Protein AF-A0A4S0J536-F1 (afdb_monomer)

Radius of gyration: 14.75 Å; Cα contacts (8 Å, |Δi|>4): 181; chains: 1; bounding box: 38×38×40 Å

Secondary structure (DSSP, 8-state):
----HHHHHHHHHHHHHHHHHHH-EEEE-TT---SS-----SSEEEEEEESSTTS-EEEEEEEEEE-TT-HHHHHHHHHHHHHHHH-SSPPTTTTTHHHHHHHHHSGGGGGGGGGEE-TTTT--S-GGGS--

Sequence (132 aa):
RIVARSEIRYFSDIFRYAVLYEHGGLWMDSDIVMLRPFPFSGDHFFNLQWRGSHKGHFICGNVIYAKPYSRHLRALYEMSIERFHAAPGKEFGDIGPKLLSDYIASDAGSELHDRVFSPMFFNSIDWTEIDR

pLDDT: mean 89.42, std 11.42, range [45.41, 98.62]

Structure (mmCIF, N/CA/C/O backbone):
data_AF-A0A4S0J536-F1
#
_entry.id   AF-A0A4S0J536-F1
#
loop_
_atom_site.group_PDB
_atom_site.id
_atom_site.type_symbol
_atom_site.label_atom_id
_atom_site.label_alt_id
_atom_site.label_comp_id
_atom_site.label_asym_id
_atom_site.label_entity_id
_atom_site.label_seq_id
_atom_site.pdbx_PDB_ins_code
_atom_site.Cartn_x
_atom_site.Cartn_y
_atom_site.Cartn_z
_atom_site.occupancy
_atom_site.B_iso_or_equiv
_atom_site.auth_seq_id
_atom_site.auth_comp_id
_atom_site.auth_asym_id
_atom_site.auth_atom_id
_atom_site.pdbx_PDB_model_num
ATOM 1 N N . ARG A 1 1 ? -1.057 -25.276 -18.939 1.00 45.41 1 ARG A N 1
ATOM 2 C CA . ARG A 1 1 ? -0.150 -24.154 -19.282 1.00 45.41 1 ARG A CA 1
ATOM 3 C C . ARG A 1 1 ? 0.384 -23.623 -17.957 1.00 45.41 1 ARG A C 1
ATOM 5 O O . ARG A 1 1 ? -0.414 -23.119 -17.183 1.00 45.41 1 ARG A O 1
ATOM 12 N N . ILE A 1 2 ? 1.650 -23.887 -17.622 1.00 47.06 2 ILE A N 1
ATOM 13 C CA . ILE A 1 2 ? 2.246 -23.407 -16.365 1.00 47.06 2 ILE A CA 1
ATOM 14 C C . ILE A 1 2 ? 2.472 -21.907 -16.554 1.00 47.06 2 ILE A C 1
ATOM 16 O O . ILE A 1 2 ? 3.236 -21.518 -17.433 1.00 47.06 2 ILE A O 1
ATOM 20 N N . VAL A 1 3 ? 1.735 -21.090 -15.806 1.00 51.16 3 VAL A N 1
ATOM 21 C CA . VAL A 1 3 ? 1.930 -19.637 -15.739 1.00 51.16 3 VAL A CA 1
ATOM 22 C C . VAL A 1 3 ? 3.388 -19.391 -15.346 1.00 51.16 3 VAL A C 1
ATOM 24 O O . VAL A 1 3 ? 3.896 -20.053 -14.434 1.00 51.16 3 VAL A O 1
ATOM 27 N N . ALA A 1 4 ? 4.098 -18.509 -16.053 1.00 63.50 4 ALA A N 1
ATOM 28 C CA . ALA A 1 4 ? 5.495 -18.248 -15.718 1.00 63.50 4 ALA A CA 1
ATOM 29 C C . ALA A 1 4 ? 5.566 -17.732 -14.269 1.00 63.50 4 ALA A C 1
ATOM 31 O O . ALA A 1 4 ? 4.731 -16.932 -13.853 1.00 63.50 4 ALA A O 1
ATOM 32 N N . ARG A 1 5 ? 6.554 -18.165 -13.469 1.00 60.38 5 ARG A N 1
ATOM 33 C CA . ARG A 1 5 ? 6.663 -17.782 -12.040 1.00 60.38 5 ARG A CA 1
ATOM 34 C C . ARG A 1 5 ? 6.609 -16.263 -11.797 1.00 60.38 5 ARG A C 1
ATOM 36 O O . ARG A 1 5 ? 6.345 -15.845 -10.675 1.00 60.38 5 ARG A O 1
ATOM 43 N N . SER A 1 6 ? 6.947 -15.434 -12.784 1.00 62.59 6 SER A N 1
ATOM 44 C CA . SER A 1 6 ? 6.831 -13.970 -12.724 1.00 62.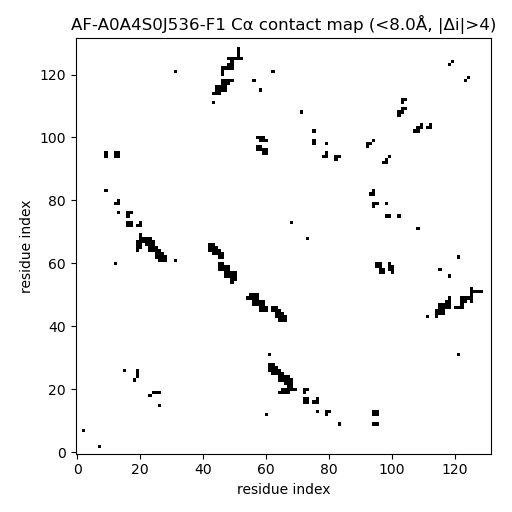59 6 SER A CA 1
ATOM 45 C C . SER A 1 6 ? 5.381 -13.484 -12.833 1.00 62.59 6 SER A C 1
ATOM 47 O O . SER A 1 6 ? 4.980 -12.613 -12.071 1.00 62.59 6 SER A O 1
ATOM 49 N N . GLU A 1 7 ? 4.570 -14.081 -13.707 1.00 70.88 7 GLU A N 1
ATOM 50 C CA . GLU A 1 7 ? 3.168 -13.703 -13.931 1.00 70.88 7 GLU A CA 1
ATOM 51 C C . GLU A 1 7 ? 2.295 -13.939 -12.687 1.00 70.88 7 GLU A C 1
ATOM 53 O O . GLU A 1 7 ? 1.428 -13.123 -12.385 1.00 70.88 7 GLU A O 1
ATOM 58 N N . ILE A 1 8 ? 2.571 -14.995 -11.909 1.00 79.56 8 ILE A N 1
ATOM 59 C CA . ILE A 1 8 ? 1.852 -15.284 -10.650 1.00 79.56 8 ILE A CA 1
ATOM 60 C C . ILE A 1 8 ? 2.086 -14.186 -9.603 1.00 79.56 8 ILE A C 1
ATOM 62 O O . ILE A 1 8 ? 1.164 -13.809 -8.882 1.00 79.56 8 ILE A O 1
ATOM 66 N N . ARG A 1 9 ? 3.310 -13.650 -9.526 1.00 83.81 9 ARG A N 1
ATOM 67 C CA . ARG A 1 9 ? 3.659 -12.587 -8.570 1.00 83.81 9 ARG A CA 1
ATOM 68 C C . ARG A 1 9 ? 2.903 -11.302 -8.887 1.00 83.81 9 ARG A C 1
ATOM 70 O O . ARG A 1 9 ? 2.278 -10.728 -8.004 1.00 83.81 9 ARG A O 1
ATOM 77 N N . TYR A 1 10 ? 2.885 -10.925 -10.163 1.00 88.69 10 TYR A N 1
ATOM 78 C CA . TYR A 1 10 ? 2.151 -9.754 -10.629 1.00 88.69 10 TYR A CA 1
ATOM 79 C C . TYR A 1 10 ? 0.645 -9.876 -10.406 1.00 88.69 10 TYR A C 1
ATOM 81 O O . TYR A 1 10 ? 0.012 -8.919 -9.967 1.00 88.69 10 TYR A O 1
ATOM 89 N N . PHE A 1 11 ? 0.079 -11.060 -10.651 1.00 92.12 11 PHE A N 1
ATOM 90 C CA . PHE A 1 11 ? -1.315 -11.323 -10.315 1.00 92.12 11 PHE A CA 1
ATOM 91 C C . PHE A 1 11 ? -1.581 -11.103 -8.823 1.00 92.12 11 PHE A C 1
ATOM 93 O O . PHE A 1 11 ? -2.524 -10.397 -8.491 1.00 92.12 11 PHE A O 1
ATOM 100 N N . SER A 1 12 ? -0.747 -11.661 -7.937 1.00 93.94 12 SER A N 1
ATOM 101 C CA . SER A 1 12 ? -0.918 -11.514 -6.485 1.00 93.94 12 SER A CA 1
ATOM 102 C C . SER A 1 12 ? -0.888 -10.046 -6.046 1.00 93.94 12 SER A C 1
ATOM 104 O O . SER A 1 12 ? -1.753 -9.617 -5.285 1.00 93.94 12 SER A O 1
ATOM 106 N N . ASP A 1 13 ? 0.045 -9.250 -6.583 1.00 95.12 13 ASP A N 1
ATOM 107 C CA . ASP A 1 13 ? 0.137 -7.820 -6.272 1.00 95.12 13 ASP A CA 1
ATOM 108 C C . ASP A 1 13 ? -1.126 -7.043 -6.667 1.00 95.12 13 ASP A C 1
ATOM 110 O O . ASP A 1 13 ? -1.692 -6.319 -5.847 1.00 95.12 13 ASP A O 1
ATOM 114 N N . ILE A 1 14 ? -1.603 -7.237 -7.898 1.00 96.31 14 ILE A N 1
ATOM 115 C CA . ILE A 1 14 ? -2.818 -6.586 -8.409 1.00 96.31 14 ILE A CA 1
ATOM 116 C C . ILE A 1 14 ? -4.049 -7.061 -7.627 1.00 96.31 14 ILE A C 1
ATOM 118 O O . ILE A 1 14 ? -4.890 -6.259 -7.213 1.00 96.31 14 ILE A O 1
ATOM 122 N N . PHE A 1 15 ? -4.162 -8.375 -7.429 1.00 97.19 15 PHE A N 1
ATOM 123 C CA . PHE A 1 15 ? -5.299 -9.005 -6.770 1.00 97.19 15 PHE A CA 1
ATOM 124 C C . PHE A 1 15 ? -5.430 -8.544 -5.320 1.00 97.19 15 PHE A C 1
ATOM 126 O O . PHE A 1 15 ? -6.539 -8.252 -4.878 1.00 97.19 15 PHE A O 1
ATOM 133 N N . ARG A 1 16 ? -4.311 -8.388 -4.607 1.00 97.75 16 ARG A N 1
ATOM 134 C CA . ARG A 1 16 ? -4.285 -7.828 -3.254 1.00 97.75 16 ARG A CA 1
ATOM 135 C C . ARG A 1 16 ? -4.946 -6.459 -3.188 1.00 97.75 16 ARG A C 1
ATOM 137 O O . ARG A 1 16 ? -5.803 -6.244 -2.333 1.00 97.75 16 ARG A O 1
ATOM 144 N N . TYR A 1 17 ? -4.571 -5.539 -4.079 1.00 98.19 17 TYR A N 1
ATOM 145 C CA . TYR A 1 17 ? -5.166 -4.202 -4.089 1.00 98.19 17 TYR A CA 1
ATOM 146 C C . TYR A 1 17 ? -6.656 -4.247 -4.424 1.00 98.19 17 TYR A C 1
ATOM 148 O O . TYR A 1 17 ? -7.438 -3.570 -3.763 1.00 98.19 17 TYR A O 1
ATOM 156 N N . ALA A 1 18 ? -7.056 -5.082 -5.386 1.00 98.31 18 ALA A N 1
ATOM 157 C CA . ALA A 1 18 ? -8.457 -5.237 -5.769 1.00 98.31 18 ALA A CA 1
ATOM 158 C C . ALA A 1 18 ? -9.321 -5.791 -4.623 1.00 98.31 18 ALA A C 1
ATOM 160 O O . ALA A 1 18 ? -10.353 -5.213 -4.292 1.00 98.31 18 ALA A O 1
ATOM 161 N N . VAL A 1 19 ? -8.887 -6.882 -3.983 1.00 98.38 19 VAL A N 1
ATOM 162 C CA . VAL A 1 19 ? -9.626 -7.526 -2.886 1.00 98.38 19 VAL A CA 1
ATOM 163 C C . VAL A 1 19 ? -9.745 -6.603 -1.685 1.00 98.38 19 VAL A C 1
ATOM 165 O O . VAL A 1 19 ? -10.831 -6.461 -1.131 1.00 98.38 19 VAL A O 1
ATOM 168 N N . LEU A 1 20 ? -8.651 -5.957 -1.285 1.00 98.56 20 LEU A N 1
ATOM 169 C CA . LEU A 1 20 ? -8.684 -5.035 -0.157 1.00 98.56 20 LEU A CA 1
ATOM 170 C C . LEU A 1 20 ? -9.463 -3.751 -0.478 1.00 98.56 20 LEU A C 1
ATOM 172 O O . LEU A 1 20 ? -10.078 -3.181 0.418 1.00 98.56 20 LEU A O 1
ATOM 176 N N . TYR A 1 21 ? -9.472 -3.287 -1.731 1.00 98.62 21 TYR A N 1
ATOM 177 C CA . TYR A 1 21 ? -10.357 -2.197 -2.132 1.00 98.62 21 TYR A CA 1
ATOM 178 C C . TYR A 1 21 ? -11.827 -2.609 -1.996 1.00 98.62 21 TYR A C 1
ATOM 180 O O . TYR A 1 21 ? -12.594 -1.878 -1.382 1.00 98.62 21 TYR A O 1
ATOM 188 N N . GLU A 1 22 ? -12.221 -3.771 -2.512 1.00 98.62 22 GLU A N 1
ATOM 189 C CA . GLU A 1 22 ? -13.631 -4.176 -2.525 1.00 98.62 22 GLU A CA 1
ATOM 190 C C . GLU A 1 22 ? -14.140 -4.593 -1.138 1.00 98.62 22 GLU A C 1
ATOM 192 O O . GLU A 1 22 ? -15.240 -4.230 -0.726 1.00 98.62 22 GLU A O 1
ATOM 197 N N . HIS A 1 23 ? -13.335 -5.350 -0.393 1.00 98.50 23 HIS A N 1
ATOM 198 C CA . HIS A 1 23 ? -13.769 -6.011 0.839 1.00 98.50 23 HIS A CA 1
ATOM 199 C C . HIS A 1 23 ? -13.107 -5.458 2.103 1.00 98.50 23 HIS A C 1
ATOM 201 O O . HIS A 1 23 ? -13.614 -5.673 3.206 1.00 98.50 23 HIS A O 1
ATOM 207 N N . GLY A 1 24 ? -12.001 -4.721 1.969 1.00 97.69 24 GLY A N 1
ATOM 208 C CA . GLY A 1 24 ? -11.171 -4.329 3.103 1.00 97.69 24 GLY A CA 1
ATOM 209 C C . GLY A 1 24 ? -10.641 -5.535 3.876 1.00 97.69 24 GLY A C 1
ATOM 210 O O . GLY A 1 24 ? -10.507 -6.640 3.350 1.00 97.69 24 GLY A O 1
ATOM 211 N N . GLY A 1 25 ? -10.354 -5.317 5.154 1.00 96.31 25 GLY A N 1
ATOM 212 C CA . GLY A 1 25 ? -9.860 -6.351 6.052 1.00 96.31 25 GLY A CA 1
ATOM 213 C C . GLY A 1 25 ? -8.347 -6.515 5.973 1.00 96.31 25 GLY A C 1
ATOM 214 O O . GLY A 1 25 ? -7.626 -5.570 5.657 1.00 96.31 25 GLY A O 1
ATOM 215 N N . LEU A 1 26 ? -7.877 -7.706 6.342 1.00 95.06 26 LEU A N 1
ATOM 216 C CA . LEU A 1 26 ? -6.461 -8.049 6.432 1.00 95.06 26 LEU A CA 1
ATOM 217 C C . LEU A 1 26 ? -6.061 -8.938 5.253 1.00 95.06 26 LEU A C 1
ATOM 219 O O . LEU A 1 26 ? -6.542 -10.062 5.128 1.00 95.06 26 LEU A O 1
ATOM 223 N N . TRP A 1 27 ? -5.132 -8.451 4.439 1.00 97.12 27 TRP A N 1
ATOM 224 C CA . TRP A 1 27 ? -4.327 -9.282 3.559 1.00 97.12 27 TRP A CA 1
ATOM 225 C C . TRP A 1 27 ? -3.095 -9.757 4.314 1.00 97.12 27 TRP A C 1
ATOM 227 O O . TRP A 1 27 ? -2.414 -8.963 4.966 1.00 97.12 27 TRP A O 1
ATOM 237 N N . MET A 1 28 ? -2.787 -11.039 4.175 1.00 95.50 28 MET A N 1
ATOM 238 C CA . MET A 1 28 ? -1.579 -11.642 4.707 1.00 95.50 28 MET A CA 1
ATOM 239 C C . MET A 1 28 ? -1.099 -12.709 3.726 1.00 95.50 28 MET A C 1
ATOM 241 O O . MET A 1 28 ? -1.881 -13.583 3.343 1.00 95.50 28 MET A O 1
ATOM 245 N N . ASP A 1 29 ? 0.162 -12.628 3.311 1.00 94.75 29 ASP A N 1
ATOM 246 C CA . ASP A 1 29 ? 0.775 -13.662 2.481 1.00 94.75 29 ASP A CA 1
ATOM 247 C C . ASP A 1 29 ? 0.778 -15.004 3.234 1.00 94.75 29 ASP A C 1
ATOM 249 O O . ASP A 1 29 ? 0.851 -15.065 4.463 1.00 94.75 29 ASP A O 1
ATOM 253 N N . SER A 1 30 ? 0.664 -16.109 2.496 1.00 92.94 30 SER A N 1
ATOM 254 C CA . SER A 1 30 ? 0.467 -17.444 3.081 1.00 92.94 30 SER A CA 1
ATOM 255 C C . SER A 1 30 ? 1.667 -17.975 3.869 1.00 92.94 30 SER A C 1
ATOM 257 O O . SER A 1 30 ? 1.541 -18.968 4.581 1.00 92.94 30 SER A O 1
ATOM 259 N N . ASP A 1 31 ? 2.835 -17.366 3.693 1.00 90.44 31 ASP A N 1
ATOM 260 C CA . ASP A 1 31 ? 4.080 -17.685 4.390 1.00 90.44 31 ASP A CA 1
ATOM 261 C C . ASP A 1 31 ? 4.300 -16.831 5.651 1.00 90.44 31 ASP A C 1
ATOM 263 O O . ASP A 1 31 ? 5.291 -17.017 6.359 1.00 90.44 31 ASP A O 1
ATOM 267 N N . ILE A 1 32 ? 3.356 -15.948 5.990 1.00 91.31 32 ILE A N 1
ATOM 268 C CA . ILE A 1 32 ? 3.390 -15.184 7.234 1.00 91.31 32 ILE A CA 1
ATOM 269 C C . ILE A 1 32 ? 2.800 -16.010 8.372 1.00 91.31 32 ILE A C 1
ATOM 271 O O . ILE A 1 32 ? 1.646 -16.441 8.349 1.00 91.31 32 ILE A O 1
ATOM 275 N N . VAL A 1 33 ? 3.597 -16.171 9.427 1.00 90.25 33 VAL A N 1
ATOM 276 C CA . VAL A 1 33 ? 3.190 -16.847 10.660 1.00 90.25 33 VAL A CA 1
ATOM 277 C C . VAL A 1 33 ? 2.988 -15.813 11.762 1.00 90.25 33 VAL A C 1
ATOM 279 O O . VAL A 1 33 ? 3.935 -15.196 12.250 1.00 90.25 33 VAL A O 1
ATOM 282 N N . MET A 1 34 ? 1.740 -15.638 12.194 1.00 89.81 34 MET A N 1
ATOM 283 C CA . MET A 1 34 ? 1.396 -14.717 13.275 1.00 89.81 34 MET A CA 1
ATOM 284 C C . MET A 1 34 ? 1.616 -15.379 14.642 1.00 89.81 34 MET A C 1
ATOM 286 O O . MET A 1 34 ? 0.806 -16.181 15.097 1.00 89.81 34 MET A O 1
ATOM 290 N N . LEU A 1 35 ? 2.716 -15.028 15.314 1.00 91.06 35 LEU A N 1
ATOM 291 C CA . LEU A 1 35 ? 3.090 -15.613 16.613 1.00 91.06 35 LEU A CA 1
ATOM 292 C C . LEU A 1 35 ? 2.214 -15.137 17.782 1.00 91.06 35 LEU A C 1
ATOM 294 O O . LEU A 1 35 ? 2.136 -15.795 18.817 1.00 91.06 35 LEU A O 1
ATOM 298 N N . ARG A 1 36 ? 1.586 -13.967 17.642 1.00 90.56 36 ARG A N 1
ATOM 299 C CA . ARG A 1 36 ? 0.693 -13.364 18.636 1.00 90.56 36 ARG A CA 1
ATOM 300 C C . ARG A 1 36 ? -0.296 -12.419 17.950 1.00 90.56 36 ARG A C 1
ATOM 302 O O . ARG A 1 36 ? 0.061 -11.866 16.909 1.00 90.56 36 ARG A O 1
ATOM 309 N N . PRO A 1 37 ? -1.480 -12.164 18.534 1.00 89.31 37 PRO A N 1
ATOM 310 C CA . PRO A 1 37 ? -2.388 -11.145 18.021 1.00 89.31 37 PRO A CA 1
ATOM 311 C C . PRO A 1 37 ? -1.689 -9.785 17.896 1.00 89.31 37 PRO A C 1
ATOM 313 O O . PRO A 1 37 ? -0.950 -9.379 18.796 1.00 89.31 37 PRO A O 1
ATOM 316 N N . PHE A 1 38 ? -1.940 -9.077 16.796 1.00 87.50 38 PHE A N 1
ATOM 317 C CA . PHE A 1 38 ? -1.462 -7.713 16.586 1.00 87.50 38 PHE A CA 1
ATOM 318 C C . PHE A 1 38 ? -2.608 -6.724 16.848 1.00 87.50 38 PHE A C 1
ATOM 320 O O . PHE A 1 38 ? -3.491 -6.585 16.000 1.00 87.50 38 PHE A O 1
ATOM 327 N N . PRO A 1 39 ? -2.653 -6.071 18.026 1.00 84.25 39 PRO A N 1
ATOM 328 C CA . PRO A 1 39 ? -3.686 -5.088 18.313 1.00 84.25 39 PRO A CA 1
ATOM 329 C C . PRO A 1 39 ? -3.409 -3.822 17.500 1.00 84.25 39 PRO A C 1
ATOM 331 O O . PRO A 1 39 ? -2.414 -3.135 17.720 1.00 84.25 39 PRO A O 1
ATOM 334 N N . PHE A 1 40 ? -4.302 -3.515 16.567 1.00 86.00 40 PHE A N 1
ATOM 335 C CA . PHE A 1 40 ? -4.217 -2.334 15.719 1.00 86.00 40 PHE A CA 1
ATOM 336 C C . PHE A 1 40 ? -5.553 -1.587 15.704 1.00 86.00 40 PHE A C 1
ATOM 338 O O . PHE A 1 40 ? -6.621 -2.201 15.722 1.00 86.00 40 PHE A O 1
ATOM 345 N N . SER A 1 41 ? -5.479 -0.256 15.653 1.00 85.81 41 SER A N 1
ATOM 346 C CA . SER A 1 41 ? -6.620 0.629 15.443 1.00 85.81 41 SER A CA 1
ATOM 347 C C . SER A 1 41 ? -6.295 1.683 14.382 1.00 85.81 41 SER A C 1
ATOM 349 O O . SER A 1 41 ? -5.240 2.319 14.393 1.00 85.81 41 SER A O 1
ATOM 351 N N . GLY A 1 42 ? -7.222 1.873 13.449 1.00 91.62 42 GLY A N 1
ATOM 352 C CA . GLY A 1 42 ? -7.084 2.816 12.346 1.00 91.62 42 GLY A CA 1
ATOM 353 C C . GLY A 1 42 ? -7.685 2.270 11.059 1.00 91.62 42 GLY A C 1
ATOM 354 O O . GLY A 1 42 ? -8.255 1.180 11.039 1.00 91.62 42 GLY A O 1
ATOM 355 N N . ASP A 1 43 ? -7.552 3.046 9.989 1.00 96.12 43 ASP A N 1
ATOM 356 C CA . ASP A 1 43 ? -8.180 2.729 8.703 1.00 96.12 43 ASP A CA 1
ATOM 357 C C . ASP A 1 43 ? -7.246 1.967 7.760 1.00 96.12 43 ASP A C 1
ATOM 359 O O . ASP A 1 43 ? -7.726 1.309 6.837 1.00 96.12 43 ASP A O 1
ATOM 363 N N . HIS A 1 44 ? -5.939 2.003 8.042 1.00 97.00 44 HIS A N 1
ATOM 364 C CA . HIS A 1 44 ? -4.888 1.327 7.290 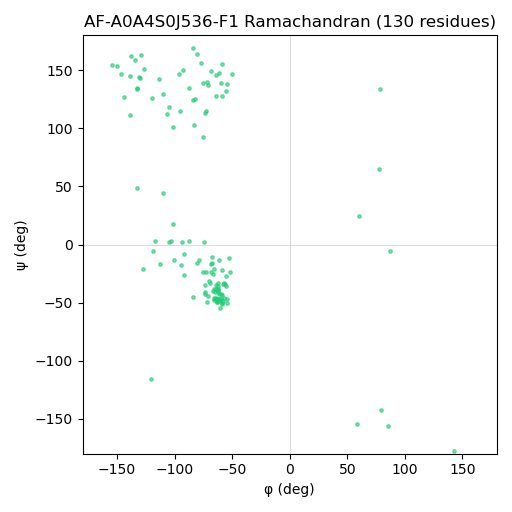1.00 97.00 44 HIS A CA 1
ATOM 365 C C . HIS A 1 44 ? -3.760 0.881 8.199 1.00 97.00 44 HIS A C 1
ATOM 367 O O . HIS A 1 44 ? -3.386 1.614 9.116 1.00 97.00 44 HIS A O 1
ATOM 373 N N . PHE A 1 45 ? -3.140 -0.243 7.867 1.00 95.50 45 PHE A N 1
ATOM 374 C CA . PHE A 1 45 ? -1.756 -0.461 8.251 1.00 95.50 45 PHE A CA 1
ATOM 375 C C . PHE A 1 45 ? -0.971 -1.097 7.112 1.00 95.50 45 PHE A C 1
ATOM 377 O O . PHE A 1 45 ? -1.486 -1.934 6.371 1.00 95.50 45 PHE A O 1
ATOM 384 N N . PHE A 1 46 ? 0.290 -0.700 7.027 1.00 96.56 46 PHE A N 1
ATOM 385 C CA . PHE A 1 46 ? 1.306 -1.262 6.150 1.00 96.56 46 PHE A CA 1
ATOM 386 C C . PHE A 1 46 ? 2.537 -1.578 6.990 1.00 96.56 46 PHE A C 1
ATOM 388 O O . PHE A 1 46 ? 2.697 -1.055 8.095 1.00 96.56 46 PHE A O 1
ATOM 395 N N . ASN A 1 47 ? 3.435 -2.403 6.478 1.00 94.94 47 ASN A N 1
ATOM 396 C CA . ASN A 1 47 ? 4.635 -2.798 7.197 1.00 94.94 47 ASN A CA 1
ATOM 397 C C . ASN A 1 47 ? 5.887 -2.627 6.342 1.00 94.94 47 ASN A C 1
ATOM 399 O O . ASN A 1 47 ? 5.913 -2.877 5.137 1.00 94.94 47 ASN A O 1
ATOM 403 N N . LEU A 1 48 ? 6.959 -2.212 7.003 1.00 95.38 48 LEU A N 1
ATOM 404 C CA . LEU A 1 48 ? 8.285 -2.179 6.414 1.00 95.38 48 LEU A CA 1
ATOM 405 C C . LEU A 1 48 ? 8.892 -3.581 6.356 1.00 95.38 48 LEU A C 1
ATOM 407 O O . LEU A 1 48 ? 8.570 -4.461 7.153 1.00 95.38 48 LEU A O 1
ATOM 411 N N . GLN A 1 49 ? 9.830 -3.759 5.438 1.00 92.31 49 GLN A N 1
ATOM 412 C CA . GLN A 1 49 ? 10.775 -4.866 5.382 1.00 92.31 49 GLN A CA 1
ATOM 413 C C . GLN A 1 49 ? 12.198 -4.304 5.295 1.00 92.31 49 GLN A C 1
ATOM 415 O O . GLN A 1 49 ? 12.418 -3.200 4.787 1.00 92.31 49 GLN A O 1
ATOM 420 N N . TRP A 1 50 ? 13.167 -5.052 5.818 1.00 91.50 50 TRP A N 1
ATOM 421 C CA . TRP A 1 50 ? 14.591 -4.770 5.649 1.00 91.50 50 TRP A CA 1
ATOM 422 C C . TRP A 1 50 ? 15.020 -4.872 4.178 1.00 91.50 50 TRP A C 1
ATOM 424 O O . TRP A 1 50 ? 14.494 -5.682 3.418 1.00 91.50 50 TRP A O 1
ATOM 434 N N . ARG A 1 51 ? 15.973 -4.031 3.761 1.00 85.38 51 ARG A N 1
ATOM 435 C CA . ARG A 1 51 ? 16.518 -4.008 2.392 1.00 85.38 51 ARG A CA 1
ATOM 436 C C . ARG A 1 51 ? 17.964 -4.523 2.348 1.00 85.38 51 ARG A C 1
ATOM 438 O O . ARG A 1 51 ? 18.822 -3.914 1.713 1.00 85.38 51 ARG A O 1
ATOM 445 N N . GLY A 1 52 ? 18.266 -5.614 3.040 1.00 77.75 52 GLY A N 1
ATOM 446 C CA . GLY A 1 52 ? 19.617 -5.923 3.505 1.00 77.75 52 GLY A CA 1
ATOM 447 C C . GLY A 1 52 ? 19.917 -5.081 4.744 1.00 77.75 52 GLY A C 1
ATOM 448 O O . GLY A 1 52 ? 19.678 -3.870 4.723 1.00 77.75 52 GLY A O 1
ATOM 449 N N . SER A 1 53 ? 20.479 -5.684 5.797 1.00 65.88 53 SER A N 1
ATOM 450 C CA . SER A 1 53 ? 20.567 -5.127 7.163 1.00 65.88 53 SER A CA 1
ATOM 451 C C . SER A 1 53 ? 21.184 -3.712 7.286 1.00 65.88 53 SER A C 1
ATOM 453 O O . SER A 1 53 ? 21.080 -3.084 8.332 1.00 65.88 53 SER A O 1
ATOM 455 N N . HIS A 1 54 ? 21.807 -3.178 6.226 1.00 68.69 54 HIS A N 1
ATOM 456 C CA . HIS A 1 54 ? 22.429 -1.849 6.158 1.00 68.69 54 HIS A CA 1
ATOM 457 C C . HIS A 1 54 ? 21.838 -0.884 5.103 1.00 68.69 54 HIS A C 1
ATOM 459 O O . HIS A 1 54 ? 22.254 0.272 5.069 1.00 68.69 54 HIS A O 1
ATOM 465 N N . LYS A 1 55 ? 20.899 -1.293 4.231 1.00 76.81 55 LYS A N 1
ATOM 466 C CA . LYS A 1 55 ? 20.368 -0.421 3.149 1.00 76.81 55 LYS A CA 1
ATOM 467 C C . LYS A 1 55 ? 18.997 0.193 3.459 1.00 76.81 55 LYS A C 1
ATOM 469 O O . LYS A 1 55 ? 18.303 0.651 2.550 1.00 76.81 55 LYS A O 1
ATOM 474 N N . GLY A 1 56 ? 18.611 0.202 4.734 1.00 85.38 56 GLY A N 1
ATOM 475 C CA . GLY A 1 56 ? 17.351 0.767 5.209 1.00 85.38 56 GLY A CA 1
ATOM 476 C C . GLY A 1 56 ? 16.154 -0.154 4.977 1.00 85.38 56 GLY A C 1
ATOM 477 O O . GLY A 1 56 ? 16.255 -1.374 5.123 1.00 85.38 56 GLY A O 1
ATOM 478 N N . HIS A 1 57 ? 15.014 0.447 4.632 1.00 90.19 57 HIS A N 1
ATOM 479 C CA . HIS A 1 57 ? 13.721 -0.231 4.573 1.00 90.19 57 HIS A CA 1
ATOM 480 C C . HIS A 1 57 ? 12.939 0.111 3.306 1.00 90.19 57 HIS A C 1
ATOM 482 O O . HIS A 1 57 ? 13.159 1.151 2.686 1.00 90.19 57 HIS A O 1
ATOM 488 N N . PHE A 1 58 ? 11.992 -0.752 2.956 1.00 91.88 58 PHE A N 1
ATOM 489 C CA . PHE A 1 58 ? 10.939 -0.469 1.981 1.00 91.88 58 PHE A CA 1
ATOM 490 C C . PHE A 1 58 ? 9.606 -1.013 2.492 1.00 91.88 58 PHE A C 1
ATOM 492 O O . PHE A 1 58 ? 9.585 -1.842 3.401 1.00 91.88 58 PHE A O 1
ATOM 499 N N . ILE A 1 59 ? 8.494 -0.545 1.930 1.00 95.06 59 ILE A N 1
ATOM 500 C CA . ILE A 1 59 ? 7.164 -1.018 2.321 1.00 95.06 59 ILE A CA 1
ATOM 501 C C . ILE A 1 59 ? 6.881 -2.327 1.589 1.00 95.06 59 ILE A C 1
ATOM 503 O O . ILE A 1 59 ? 6.968 -2.397 0.360 1.00 95.06 59 ILE A O 1
ATOM 507 N N . CYS A 1 60 ? 6.553 -3.368 2.349 1.00 92.31 60 CYS A N 1
ATOM 508 C CA . CYS A 1 60 ? 6.234 -4.684 1.819 1.00 92.31 60 CYS A CA 1
ATOM 509 C C . CYS A 1 60 ? 4.719 -4.854 1.681 1.00 92.31 60 CYS A C 1
ATOM 511 O O . CYS A 1 60 ? 3.939 -4.312 2.460 1.00 92.31 60 CYS A O 1
ATOM 513 N N . GLY A 1 61 ? 4.298 -5.600 0.661 1.00 94.56 61 GLY A N 1
ATOM 514 C CA . GLY A 1 61 ? 2.887 -5.902 0.426 1.00 94.56 61 GLY A CA 1
ATOM 515 C C . GLY A 1 61 ? 2.384 -7.142 1.166 1.00 94.56 61 GLY A C 1
ATOM 516 O O . GLY A 1 61 ? 1.240 -7.531 0.957 1.00 94.56 61 GLY A O 1
ATOM 517 N N . ASN A 1 62 ? 3.221 -7.787 1.980 1.00 95.00 62 ASN A N 1
ATOM 518 C CA . ASN A 1 62 ? 2.914 -9.097 2.547 1.00 95.00 62 ASN A CA 1
ATOM 519 C C . ASN A 1 62 ? 1.896 -9.061 3.690 1.00 95.00 62 ASN A C 1
ATOM 521 O O . ASN A 1 62 ? 1.233 -10.066 3.930 1.00 95.00 62 ASN A O 1
ATOM 525 N N . VAL A 1 63 ? 1.741 -7.926 4.379 1.00 95.81 63 VAL A N 1
ATOM 526 C CA . VAL A 1 63 ? 0.694 -7.731 5.386 1.00 95.81 63 VAL A CA 1
ATOM 527 C C . VAL A 1 63 ? 0.102 -6.333 5.239 1.00 95.81 63 VAL A C 1
ATOM 529 O O . VAL A 1 63 ? 0.755 -5.333 5.520 1.00 95.81 63 VAL A O 1
ATOM 532 N N . ILE A 1 64 ? -1.152 -6.247 4.806 1.00 97.12 64 ILE A N 1
ATOM 533 C CA . ILE A 1 64 ? -1.835 -4.963 4.621 1.00 97.12 64 ILE A CA 1
ATOM 534 C C . ILE A 1 64 ? -3.210 -5.040 5.252 1.00 97.12 64 ILE A C 1
ATOM 536 O O . ILE A 1 64 ? -3.959 -5.983 5.010 1.00 97.12 64 ILE A O 1
ATOM 540 N N . TYR A 1 65 ? -3.574 -4.003 5.993 1.00 96.88 65 TYR A N 1
ATOM 541 C CA . TYR A 1 65 ? -4.960 -3.762 6.357 1.00 96.88 65 TYR A CA 1
ATOM 542 C C . TYR A 1 65 ? -5.474 -2.493 5.708 1.00 96.88 65 TYR A C 1
ATOM 544 O O . TYR A 1 65 ? -4.768 -1.483 5.657 1.00 96.88 65 TYR A O 1
ATOM 552 N N . ALA A 1 66 ? -6.732 -2.530 5.287 1.00 97.88 66 ALA A N 1
ATOM 553 C CA . ALA A 1 66 ? -7.473 -1.341 4.911 1.00 97.88 66 ALA A CA 1
ATOM 554 C C . ALA A 1 66 ? -8.967 -1.512 5.188 1.00 97.88 66 ALA A C 1
ATOM 556 O O . ALA A 1 66 ? -9.510 -2.617 5.124 1.00 97.88 66 ALA A O 1
ATOM 557 N N . LYS A 1 67 ? -9.668 -0.403 5.417 1.00 97.62 67 LYS A N 1
ATOM 558 C CA . LYS A 1 67 ? -11.125 -0.369 5.243 1.00 97.62 67 LYS A CA 1
ATOM 559 C C . LYS A 1 67 ? -11.501 -0.500 3.757 1.00 97.62 67 LYS A C 1
ATOM 561 O O . LYS A 1 67 ? -10.744 -0.024 2.903 1.00 97.62 67 LYS A O 1
ATOM 566 N N . PRO A 1 68 ? -12.666 -1.103 3.444 1.00 98.19 68 PRO A N 1
ATOM 567 C CA . PRO A 1 68 ? -13.149 -1.183 2.070 1.00 98.19 68 PRO A CA 1
ATOM 568 C C . PRO A 1 68 ? -13.328 0.214 1.468 1.00 98.19 68 PRO A C 1
ATOM 570 O O . PRO A 1 68 ? -13.529 1.206 2.172 1.00 98.19 68 PRO A O 1
ATOM 573 N N . TYR A 1 69 ? -13.254 0.275 0.146 1.00 98.25 69 TYR A N 1
ATOM 574 C CA . TYR A 1 69 ? -13.385 1.463 -0.691 1.00 98.25 69 TYR A CA 1
ATOM 575 C C . TYR A 1 69 ? -12.347 2.560 -0.423 1.00 98.25 69 TYR A C 1
ATOM 577 O O . TYR A 1 69 ? -12.562 3.732 -0.739 1.00 98.25 69 TYR A O 1
ATOM 585 N N . SER A 1 70 ? -11.183 2.188 0.118 1.00 97.81 70 SER A N 1
ATOM 586 C CA . SER A 1 70 ? -10.069 3.114 0.301 1.00 97.81 70 SER A CA 1
ATOM 587 C C . SER A 1 70 ? -9.621 3.736 -1.027 1.00 97.81 70 SER A C 1
ATOM 589 O O . SER A 1 70 ? -9.250 3.031 -1.969 1.00 97.81 70 SER A O 1
ATOM 591 N N . ARG A 1 71 ? -9.549 5.075 -1.062 1.00 98.31 71 ARG A N 1
ATOM 592 C CA . ARG A 1 71 ? -9.013 5.829 -2.209 1.00 98.31 71 ARG A CA 1
ATOM 593 C C . ARG A 1 71 ? -7.581 5.426 -2.571 1.00 98.31 71 ARG A C 1
ATOM 595 O O . ARG A 1 71 ? -7.230 5.416 -3.746 1.00 98.31 71 ARG A O 1
ATOM 602 N N . HIS A 1 72 ? -6.778 5.051 -1.577 1.00 98.25 72 HIS A N 1
ATOM 603 C CA . HIS A 1 72 ? -5.396 4.633 -1.785 1.00 98.25 72 HIS A CA 1
ATOM 604 C C . HIS A 1 72 ? -5.293 3.280 -2.459 1.00 98.25 72 HIS A C 1
ATOM 606 O O . HIS A 1 72 ? -4.514 3.116 -3.390 1.00 98.25 72 HIS A O 1
ATOM 612 N N . LEU A 1 73 ? -6.102 2.315 -2.018 1.00 98.31 73 LEU A N 1
ATOM 613 C CA . LEU A 1 73 ? -6.095 0.995 -2.635 1.00 98.31 73 LEU A CA 1
ATOM 614 C C . LEU A 1 73 ? -6.676 1.019 -4.039 1.00 98.31 73 LEU A C 1
ATOM 616 O O . LEU A 1 73 ? -6.169 0.314 -4.905 1.00 98.31 73 LEU A O 1
ATOM 620 N N . ARG A 1 74 ? -7.662 1.887 -4.290 1.00 98.50 74 ARG A N 1
ATOM 621 C CA . ARG A 1 74 ? -8.128 2.160 -5.648 1.00 98.50 74 ARG A CA 1
ATOM 622 C C . ARG A 1 74 ? -7.000 2.687 -6.536 1.00 98.50 74 ARG A C 1
ATOM 624 O O . ARG A 1 74 ? -6.783 2.139 -7.610 1.00 98.50 74 ARG A O 1
ATOM 631 N N . ALA A 1 75 ? -6.266 3.702 -6.076 1.00 98.56 75 ALA A N 1
ATOM 632 C CA . ALA A 1 75 ? -5.155 4.273 -6.833 1.00 98.56 75 ALA A CA 1
ATOM 633 C C . ALA A 1 75 ? -4.053 3.235 -7.097 1.00 98.56 75 ALA A C 1
ATOM 635 O O . ALA A 1 75 ? -3.618 3.076 -8.232 1.00 98.56 75 ALA A O 1
ATOM 636 N N . LEU A 1 76 ? -3.648 2.475 -6.075 1.00 98.38 76 LEU A N 1
ATOM 637 C CA . LEU A 1 76 ? -2.664 1.397 -6.213 1.00 98.38 76 LEU A CA 1
ATOM 638 C C . LEU A 1 76 ? -3.129 0.320 -7.200 1.00 98.38 76 LEU A C 1
ATOM 640 O O . LEU A 1 76 ? -2.342 -0.111 -8.041 1.00 98.38 76 LEU A O 1
ATOM 644 N N . TYR A 1 77 ? -4.403 -0.076 -7.146 1.00 98.31 77 TYR A N 1
ATOM 645 C CA . TYR A 1 77 ? -4.992 -1.011 -8.102 1.00 98.31 77 TYR A CA 1
ATOM 646 C C . TYR A 1 77 ? -4.927 -0.466 -9.536 1.00 98.31 77 TYR A C 1
ATOM 648 O O . TYR A 1 77 ? -4.347 -1.118 -10.405 1.00 98.31 77 TYR A O 1
ATOM 656 N N . GLU A 1 78 ? -5.440 0.741 -9.780 1.00 98.12 78 GLU A N 1
ATOM 657 C CA . GLU A 1 78 ? -5.460 1.370 -11.108 1.00 98.12 78 GLU A CA 1
ATOM 658 C C . GLU A 1 78 ? -4.034 1.540 -11.671 1.00 98.12 78 GLU A C 1
ATOM 660 O O . GLU A 1 78 ? -3.755 1.109 -12.792 1.00 98.12 78 GLU A O 1
ATOM 665 N N . MET A 1 79 ? -3.095 2.044 -10.860 1.00 97.00 79 MET A N 1
ATOM 666 C CA . MET A 1 79 ? -1.681 2.181 -11.232 1.00 97.00 79 MET A CA 1
ATOM 667 C C . MET A 1 79 ? -1.017 0.826 -11.514 1.00 97.00 79 MET A C 1
ATOM 669 O O . MET A 1 79 ? -0.193 0.718 -12.425 1.00 97.00 79 MET A O 1
ATOM 673 N N . SER A 1 80 ? -1.348 -0.217 -10.743 1.00 95.44 80 SER A N 1
ATOM 674 C CA . SER A 1 80 ? -0.789 -1.560 -10.943 1.00 95.44 80 SER A CA 1
ATOM 675 C C . SER A 1 80 ? -1.244 -2.172 -12.270 1.00 95.44 80 SER A C 1
ATOM 677 O O . SER A 1 80 ? -0.418 -2.746 -12.979 1.00 95.44 80 SER A O 1
ATOM 679 N N . ILE A 1 81 ? -2.514 -1.983 -12.652 1.00 95.06 81 ILE A N 1
ATOM 680 C CA . ILE A 1 81 ? -3.068 -2.415 -13.942 1.00 95.06 81 ILE A CA 1
ATOM 681 C C . ILE A 1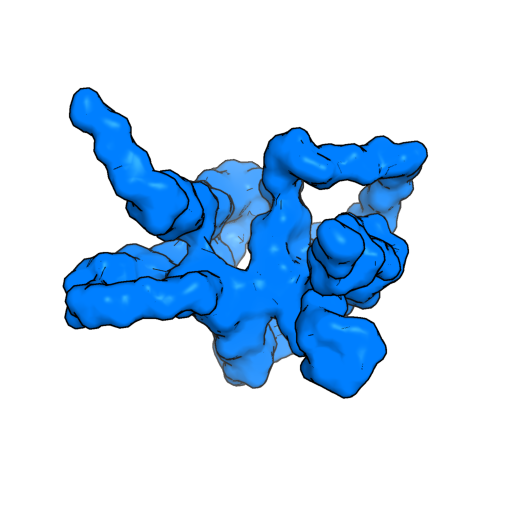 81 ? -2.413 -1.644 -15.090 1.00 95.06 81 ILE A C 1
ATOM 683 O O . ILE A 1 81 ? -1.953 -2.253 -16.058 1.00 95.06 81 ILE A O 1
ATOM 687 N N . GLU A 1 82 ? -2.311 -0.320 -14.974 1.00 93.62 82 GLU A N 1
ATOM 688 C CA . GLU A 1 82 ? -1.680 0.518 -15.996 1.00 93.62 82 GLU A CA 1
ATOM 689 C C . GLU A 1 82 ? -0.224 0.094 -16.239 1.00 93.62 82 GLU A C 1
ATOM 691 O O . GLU A 1 82 ? 0.157 -0.231 -17.367 1.00 93.62 82 GLU A O 1
ATOM 696 N N . ARG A 1 83 ? 0.578 -0.022 -15.171 1.00 91.81 83 ARG A N 1
ATOM 697 C CA . ARG A 1 83 ? 1.966 -0.509 -15.254 1.00 91.81 83 ARG A CA 1
ATOM 698 C C . ARG A 1 83 ? 2.042 -1.948 -15.760 1.00 91.81 83 ARG A C 1
ATOM 700 O O . ARG A 1 83 ? 2.991 -2.304 -16.466 1.00 91.81 83 ARG A O 1
ATOM 707 N N . PHE A 1 84 ? 1.053 -2.783 -15.432 1.00 89.88 84 PHE A N 1
ATOM 708 C CA . PHE A 1 84 ? 0.998 -4.152 -15.926 1.00 89.88 84 PHE A CA 1
ATOM 709 C C . PHE A 1 84 ? 0.871 -4.206 -17.457 1.00 89.88 84 PHE A C 1
ATOM 711 O O . PHE A 1 84 ? 1.501 -5.052 -18.096 1.00 89.88 84 PHE A O 1
ATOM 718 N N . HIS A 1 85 ? 0.141 -3.273 -18.065 1.00 88.81 85 HIS A N 1
ATOM 719 C CA . HIS A 1 85 ? -0.047 -3.224 -19.516 1.00 88.81 85 HIS A CA 1
ATOM 720 C C . HIS A 1 85 ? 0.983 -2.362 -20.264 1.00 88.81 85 HIS A C 1
ATOM 722 O O . HIS A 1 85 ? 1.261 -2.650 -21.426 1.00 88.81 85 HIS A O 1
ATOM 728 N N . ALA A 1 86 ? 1.577 -1.351 -19.625 1.00 84.88 86 ALA A N 1
ATOM 729 C CA . ALA A 1 86 ? 2.408 -0.354 -20.307 1.00 84.88 86 ALA A CA 1
ATOM 730 C C . ALA A 1 86 ? 3.800 -0.844 -20.754 1.00 84.88 86 ALA A C 1
ATOM 732 O O . ALA A 1 86 ? 4.294 -0.402 -21.789 1.00 84.88 86 ALA A O 1
ATOM 733 N N . ALA A 1 87 ? 4.458 -1.728 -19.993 1.00 66.00 87 ALA A N 1
ATOM 734 C CA . ALA A 1 87 ? 5.876 -2.042 -20.211 1.00 66.00 87 ALA A CA 1
ATOM 735 C C . ALA A 1 87 ? 6.143 -3.524 -20.550 1.00 66.00 87 ALA A C 1
ATOM 737 O O . ALA A 1 87 ? 5.783 -4.409 -19.755 1.00 66.00 87 ALA A O 1
ATOM 738 N N . PRO A 1 88 ? 6.831 -3.832 -21.671 1.00 69.19 88 PRO A N 1
ATOM 739 C CA . PRO A 1 88 ? 7.541 -5.097 -21.820 1.00 69.19 88 PRO A CA 1
ATOM 740 C C . PRO A 1 88 ? 8.784 -5.102 -20.909 1.00 69.19 88 PRO A C 1
ATOM 742 O O . PRO A 1 88 ? 9.499 -4.111 -20.838 1.00 69.19 88 PRO A O 1
ATOM 745 N N . GLY A 1 89 ? 9.047 -6.217 -20.216 1.00 70.69 89 GLY A N 1
ATOM 746 C CA . GLY A 1 89 ? 10.224 -6.356 -19.340 1.00 70.69 89 GLY A CA 1
ATOM 747 C C . GLY A 1 89 ? 10.089 -5.660 -17.981 1.00 70.69 89 GLY A C 1
ATOM 748 O O . GLY A 1 89 ? 10.824 -4.729 -17.685 1.00 70.69 89 GLY A O 1
ATOM 749 N N . LYS A 1 90 ? 9.150 -6.123 -17.150 1.00 77.31 90 LYS A N 1
ATOM 750 C CA . LYS A 1 90 ? 8.955 -5.620 -15.781 1.00 77.31 90 LYS A CA 1
ATOM 751 C C . LYS A 1 90 ? 10.042 -6.137 -14.849 1.00 77.31 90 LYS A C 1
ATOM 753 O O . LYS A 1 90 ? 10.369 -7.326 -14.883 1.00 77.31 90 LYS A O 1
ATOM 758 N N . GLU A 1 91 ? 10.528 -5.272 -13.971 1.00 83.31 91 GLU A N 1
ATOM 759 C CA . GLU A 1 91 ? 11.418 -5.672 -12.894 1.00 83.31 91 GLU A CA 1
ATOM 760 C C . GLU A 1 91 ? 10.620 -6.199 -11.696 1.00 83.31 91 GLU A C 1
ATOM 762 O O . GLU A 1 91 ? 9.383 -6.134 -11.618 1.00 83.31 91 GLU A O 1
ATOM 767 N N . PHE A 1 92 ? 11.339 -6.793 -10.748 1.00 80.69 92 PHE A N 1
ATOM 768 C CA . PHE A 1 92 ? 10.743 -7.222 -9.495 1.00 80.69 92 PHE A CA 1
ATOM 769 C C . PHE A 1 92 ? 10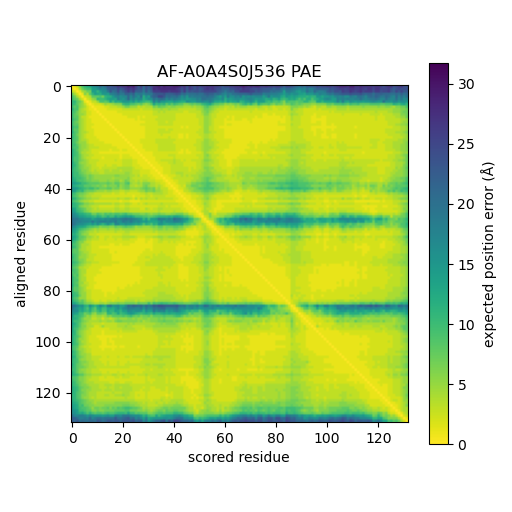.226 -6.007 -8.715 1.00 80.69 92 PHE A C 1
ATOM 771 O O . PHE A 1 92 ? 10.953 -5.049 -8.465 1.00 80.69 92 PHE A O 1
ATOM 778 N N . GLY A 1 93 ? 8.962 -6.073 -8.300 1.00 83.44 93 GLY A N 1
ATOM 779 C CA . GLY A 1 93 ? 8.345 -5.084 -7.424 1.00 83.44 93 GLY A CA 1
ATOM 780 C C . GLY A 1 93 ? 7.730 -3.864 -8.108 1.00 83.44 93 GLY A C 1
ATOM 781 O O . GLY A 1 93 ? 7.050 -3.108 -7.419 1.00 83.44 93 GLY A O 1
ATOM 782 N N . ASP A 1 94 ? 7.881 -3.693 -9.426 1.00 88.88 94 ASP A N 1
ATOM 783 C CA . ASP A 1 94 ? 7.390 -2.516 -10.172 1.00 88.88 94 ASP A CA 1
ATOM 784 C C . ASP A 1 94 ? 5.889 -2.225 -10.010 1.00 88.88 94 ASP A C 1
ATOM 786 O O . ASP A 1 94 ? 5.477 -1.068 -10.128 1.00 88.88 94 ASP A O 1
ATOM 790 N N . ILE A 1 95 ? 5.084 -3.254 -9.731 1.00 92.00 95 ILE A N 1
ATOM 791 C CA . ILE A 1 95 ? 3.640 -3.141 -9.459 1.00 92.00 95 ILE A CA 1
ATOM 792 C C . ILE A 1 95 ? 3.248 -3.587 -8.043 1.00 92.00 95 ILE A C 1
ATOM 794 O O . ILE A 1 95 ? 2.066 -3.616 -7.723 1.00 92.00 95 ILE A O 1
ATOM 798 N N . GLY A 1 96 ? 4.232 -3.948 -7.220 1.00 92.19 96 GLY A N 1
ATOM 799 C CA . GLY A 1 96 ? 4.054 -4.389 -5.839 1.00 92.19 96 GLY A CA 1
ATOM 800 C C . GLY A 1 96 ? 4.824 -3.469 -4.888 1.00 92.19 96 GLY A C 1
ATOM 801 O O . GLY A 1 96 ? 4.509 -2.282 -4.823 1.00 92.19 96 GLY A O 1
ATOM 802 N N . PRO A 1 97 ? 5.856 -3.950 -4.167 1.00 93.25 97 PRO A N 1
ATOM 803 C CA . PRO A 1 97 ? 6.538 -3.177 -3.123 1.00 93.25 97 PRO A CA 1
ATOM 804 C C . PRO A 1 97 ? 7.146 -1.841 -3.580 1.00 93.25 97 PRO A C 1
ATOM 806 O O . PRO A 1 97 ? 7.135 -0.883 -2.807 1.00 93.25 97 PRO A O 1
ATOM 809 N N . LYS A 1 98 ? 7.651 -1.731 -4.819 1.00 93.56 98 LYS A N 1
ATOM 810 C CA . LYS A 1 98 ? 8.193 -0.462 -5.338 1.00 93.56 98 LYS A CA 1
ATOM 811 C C . LYS A 1 98 ? 7.068 0.533 -5.604 1.00 93.56 98 LYS A C 1
ATOM 813 O O . LYS A 1 98 ? 7.120 1.638 -5.084 1.00 93.56 98 LYS A O 1
ATOM 818 N N . LEU A 1 99 ? 6.013 0.113 -6.313 1.00 95.69 99 LEU A N 1
ATOM 819 C CA . LEU A 1 99 ? 4.809 0.932 -6.513 1.00 95.69 99 LEU A CA 1
ATOM 820 C C . LEU A 1 99 ? 4.212 1.395 -5.177 1.00 95.69 99 LEU A C 1
ATOM 822 O O . LEU A 1 99 ? 3.902 2.571 -5.027 1.00 95.69 99 LEU A O 1
ATOM 826 N N . LEU A 1 100 ? 4.078 0.484 -4.212 1.00 97.12 100 LEU A N 1
ATOM 827 C CA . LEU A 1 100 ? 3.540 0.785 -2.888 1.00 97.12 100 LEU A CA 1
ATOM 828 C C . LEU A 1 100 ? 4.393 1.812 -2.141 1.00 97.12 100 LEU A C 1
ATOM 830 O O . LEU A 1 100 ? 3.860 2.778 -1.598 1.00 97.12 100 LEU A O 1
ATOM 834 N N . SER A 1 101 ? 5.713 1.611 -2.136 1.00 96.12 101 SER A N 1
ATOM 835 C CA . SER A 1 101 ? 6.657 2.521 -1.486 1.00 96.12 101 SER A CA 1
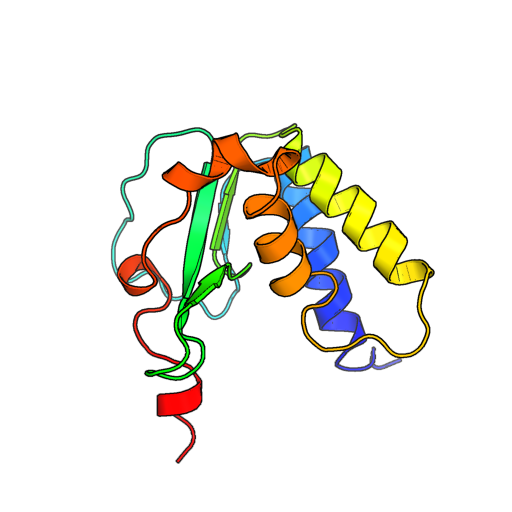ATOM 836 C C . SER A 1 101 ? 6.634 3.904 -2.138 1.00 96.12 101 SER A C 1
ATOM 838 O O . SER A 1 101 ? 6.515 4.900 -1.430 1.00 96.12 101 SER A O 1
ATOM 840 N N . ASP A 1 102 ? 6.678 3.966 -3.472 1.00 96.25 102 ASP A N 1
ATOM 841 C CA . ASP A 1 102 ? 6.627 5.219 -4.234 1.00 96.25 102 ASP A CA 1
ATOM 842 C C . ASP A 1 102 ? 5.307 5.967 -3.990 1.00 96.25 102 ASP A C 1
ATOM 844 O O . ASP A 1 102 ? 5.304 7.181 -3.791 1.00 96.25 102 ASP A O 1
ATOM 848 N N . TYR A 1 103 ? 4.179 5.248 -3.973 1.00 97.88 103 TYR A N 1
ATOM 849 C CA . TYR A 1 103 ? 2.862 5.836 -3.734 1.00 97.88 103 TYR A CA 1
ATOM 850 C C . TYR A 1 103 ? 2.765 6.443 -2.335 1.00 97.88 103 TYR A C 1
ATOM 852 O O . TYR A 1 103 ? 2.359 7.595 -2.197 1.00 97.88 103 TYR A O 1
ATOM 860 N N . ILE A 1 104 ? 3.164 5.696 -1.303 1.00 97.56 104 ILE A N 1
ATOM 861 C CA . ILE A 1 104 ? 3.117 6.183 0.078 1.00 97.56 104 ILE A CA 1
ATOM 862 C C . ILE A 1 104 ? 4.086 7.353 0.263 1.00 97.56 104 ILE A C 1
ATOM 864 O O . ILE A 1 104 ? 3.724 8.323 0.913 1.00 97.56 104 ILE A O 1
ATOM 868 N N . ALA A 1 105 ? 5.268 7.326 -0.356 1.00 96.50 105 ALA A N 1
ATOM 869 C CA . ALA A 1 105 ? 6.218 8.440 -0.306 1.00 96.50 105 ALA A CA 1
ATOM 870 C C . ALA A 1 105 ? 5.744 9.706 -1.052 1.00 96.50 105 ALA A C 1
ATOM 872 O O . ALA A 1 105 ? 6.301 10.779 -0.831 1.00 96.50 105 ALA A O 1
ATOM 873 N N . SER A 1 106 ? 4.740 9.598 -1.928 1.00 97.75 106 SER A N 1
ATOM 874 C CA . SER A 1 106 ? 4.186 10.730 -2.677 1.00 97.75 106 SER A CA 1
ATOM 875 C C . SER A 1 106 ? 3.192 11.563 -1.859 1.00 97.75 106 SER A C 1
ATOM 877 O O . SER A 1 106 ? 2.607 11.086 -0.886 1.00 97.75 106 SER A O 1
ATOM 879 N N . ASP A 1 107 ? 2.899 12.780 -2.326 1.00 97.88 107 ASP A N 1
ATOM 880 C CA . ASP A 1 107 ? 1.873 13.646 -1.726 1.00 97.88 107 ASP A CA 1
ATOM 881 C C . ASP A 1 107 ? 0.499 12.960 -1.644 1.00 97.88 107 ASP A C 1
ATOM 883 O O . ASP A 1 107 ? -0.224 13.120 -0.659 1.00 97.88 107 ASP A O 1
ATOM 887 N N . ALA A 1 108 ? 0.154 12.138 -2.643 1.00 97.75 108 ALA A N 1
ATOM 888 C CA . ALA A 1 108 ? -1.112 11.406 -2.690 1.00 97.75 108 ALA A CA 1
ATOM 889 C C . ALA A 1 108 ? -1.234 10.332 -1.595 1.00 97.75 108 ALA A C 1
ATOM 891 O O . ALA A 1 108 ? -2.350 9.979 -1.208 1.00 97.75 108 ALA A O 1
ATOM 892 N N . GLY A 1 109 ? -0.103 9.816 -1.108 1.00 97.69 109 GLY A N 1
ATOM 893 C CA . GLY A 1 109 ? -0.025 8.822 -0.041 1.00 97.69 109 GLY A CA 1
ATOM 894 C C . GLY A 1 109 ? 0.375 9.394 1.318 1.00 97.69 109 GLY A C 1
ATOM 895 O O . GLY A 1 109 ? 0.490 8.628 2.269 1.00 97.69 109 GLY A O 1
ATOM 896 N N . SER A 1 110 ? 0.559 10.711 1.436 1.00 97.00 110 SER A N 1
ATOM 897 C CA . SER A 1 110 ? 1.078 11.354 2.653 1.00 97.00 110 SER A CA 1
ATOM 898 C C . SER A 1 110 ? 0.274 11.044 3.923 1.00 97.00 110 SER A C 1
ATOM 900 O O . SER A 1 110 ? 0.855 10.844 4.987 1.00 97.00 110 SER A O 1
ATOM 902 N N . GLU A 1 111 ? -1.050 10.882 3.823 1.00 96.25 111 GLU A N 1
ATOM 903 C CA . GLU A 1 111 ? -1.896 10.510 4.972 1.00 96.25 111 GLU A CA 1
ATOM 904 C C . GLU A 1 111 ? -1.661 9.082 5.499 1.00 96.25 111 GLU A C 1
ATOM 906 O O . GLU A 1 111 ? -2.140 8.727 6.578 1.00 96.25 111 GLU A O 1
ATOM 911 N N . LEU A 1 112 ? -0.909 8.261 4.760 1.00 97.12 112 LEU A N 1
ATOM 912 C CA . LEU A 1 112 ? -0.552 6.898 5.142 1.00 97.12 112 LEU A CA 1
ATOM 913 C C . LEU A 1 112 ? 0.772 6.804 5.903 1.00 97.12 112 LEU A C 1
ATOM 915 O O . LEU A 1 112 ? 1.085 5.720 6.389 1.00 97.12 112 LEU A O 1
ATOM 919 N N . HIS A 1 113 ? 1.556 7.881 6.024 1.00 95.56 113 HIS A N 1
ATOM 920 C CA . HIS A 1 113 ? 2.894 7.824 6.638 1.00 95.56 113 HIS A CA 1
ATOM 921 C C . HIS A 1 113 ? 2.851 7.274 8.066 1.00 95.56 113 HIS A C 1
ATOM 923 O O . HIS A 1 113 ? 3.564 6.323 8.383 1.00 95.56 113 HIS A O 1
ATOM 929 N N . ASP A 1 114 ? 1.913 7.760 8.880 1.00 94.88 114 ASP A N 1
ATOM 930 C CA . ASP A 1 114 ? 1.713 7.303 10.264 1.00 94.88 114 ASP A CA 1
ATOM 931 C C . ASP A 1 114 ? 1.046 5.915 10.364 1.00 94.88 114 ASP A C 1
ATOM 933 O O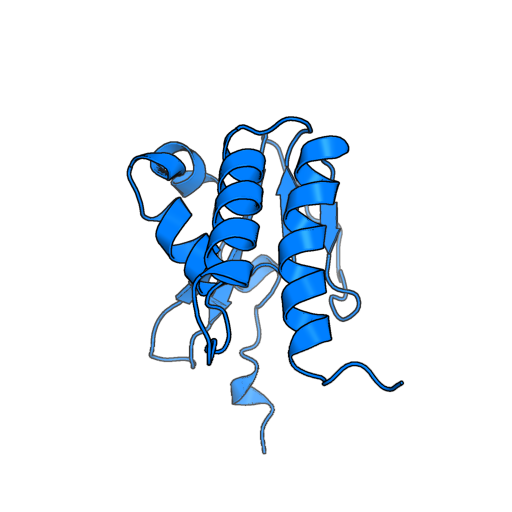 . ASP A 1 114 ? 0.751 5.420 11.454 1.00 94.88 114 ASP A O 1
ATOM 937 N N . ARG A 1 115 ? 0.771 5.275 9.222 1.00 95.69 115 ARG A N 1
ATOM 938 C CA . ARG A 1 115 ? 0.188 3.929 9.110 1.00 95.69 115 ARG A CA 1
ATOM 939 C C . ARG A 1 115 ? 1.220 2.876 8.708 1.00 95.69 115 ARG A C 1
ATOM 941 O O . ARG A 1 115 ? 0.860 1.709 8.549 1.00 95.69 115 ARG A O 1
ATOM 948 N N . VAL A 1 116 ? 2.485 3.266 8.547 1.00 95.69 116 VAL A N 1
ATOM 949 C CA . VAL A 1 116 ? 3.586 2.370 8.190 1.00 95.69 116 VAL A CA 1
ATOM 950 C C . VAL A 1 116 ? 4.322 1.917 9.449 1.00 95.69 116 VAL A C 1
ATOM 952 O O . VAL A 1 116 ? 4.962 2.701 10.145 1.00 95.69 116 VAL A O 1
ATOM 955 N N . PHE A 1 117 ? 4.254 0.621 9.738 1.00 94.06 117 PHE A N 1
ATOM 956 C CA . PHE A 1 117 ? 4.848 0.027 10.929 1.00 94.06 117 PHE A CA 1
ATOM 957 C C . PHE A 1 117 ? 6.264 -0.499 10.679 1.00 94.06 117 PHE A C 1
ATOM 959 O O . PHE A 1 117 ? 6.607 -0.960 9.589 1.00 94.06 117 PHE A O 1
ATOM 966 N N . SER A 1 118 ? 7.074 -0.464 11.741 1.00 92.69 118 SER A N 1
ATOM 967 C CA . SER A 1 118 ? 8.442 -0.997 11.784 1.00 92.69 118 SER A CA 1
ATOM 968 C C . SER A 1 118 ? 8.521 -2.442 11.265 1.00 92.69 118 SER A C 1
ATOM 970 O O . SER A 1 118 ? 7.608 -3.234 11.531 1.00 92.69 118 SER A O 1
ATOM 972 N N . PRO A 1 119 ? 9.628 -2.845 10.606 1.00 92.12 119 PRO A N 1
ATOM 973 C CA . PRO A 1 119 ? 9.798 -4.237 10.191 1.00 92.12 119 PRO A CA 1
ATOM 974 C C . PRO A 1 119 ? 9.758 -5.207 11.375 1.00 92.12 119 PRO A C 1
ATOM 976 O O . PRO A 1 119 ? 9.376 -6.357 11.206 1.00 92.12 119 PRO A O 1
ATOM 979 N N . MET A 1 120 ? 10.028 -4.745 12.599 1.00 91.50 120 MET A N 1
ATOM 980 C CA . MET A 1 120 ? 10.005 -5.576 13.806 1.00 91.50 120 MET A CA 1
ATOM 981 C C . MET A 1 120 ? 8.645 -6.212 14.132 1.00 91.50 120 MET A C 1
ATOM 983 O O . MET A 1 120 ? 8.595 -7.104 14.976 1.00 91.50 120 MET A O 1
ATOM 987 N N . PHE A 1 121 ? 7.551 -5.778 13.498 1.00 91.00 121 PHE A N 1
ATOM 988 C CA . PHE A 1 121 ? 6.226 -6.362 13.723 1.00 91.00 121 PHE A CA 1
ATOM 989 C C . PHE A 1 121 ? 5.963 -7.617 12.888 1.00 91.00 121 PHE A C 1
ATOM 991 O O . PHE A 1 121 ? 5.467 -8.602 13.429 1.00 91.00 121 PHE A O 1
ATOM 998 N N . PHE A 1 122 ? 6.295 -7.584 11.596 1.00 91.62 122 PHE A N 1
ATOM 999 C CA . PHE A 1 122 ? 5.933 -8.646 10.646 1.00 91.62 122 PHE A CA 1
ATOM 1000 C C . PHE A 1 122 ? 7.120 -9.194 9.846 1.00 91.62 122 PHE A C 1
ATOM 1002 O O . PHE A 1 122 ? 7.049 -10.311 9.353 1.00 91.62 122 PHE A O 1
ATOM 1009 N N . ASN A 1 123 ? 8.215 -8.437 9.746 1.00 91.50 123 ASN A N 1
ATOM 1010 C CA . ASN A 1 123 ? 9.393 -8.735 8.929 1.00 91.50 123 ASN A CA 1
ATOM 1011 C C . ASN A 1 123 ? 10.677 -8.544 9.749 1.00 91.50 123 ASN A C 1
ATOM 1013 O O . ASN A 1 123 ? 11.584 -7.818 9.343 1.00 91.50 123 ASN A O 1
ATOM 1017 N N . SER A 1 124 ? 10.725 -9.114 10.956 1.00 90.00 124 SER A N 1
ATOM 1018 C CA . SER A 1 124 ? 11.819 -8.866 11.904 1.00 90.00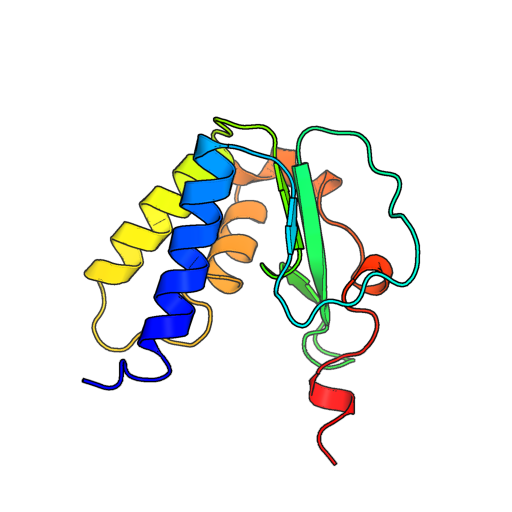 124 SER A CA 1
ATOM 1019 C C . SER A 1 124 ? 13.157 -9.450 11.452 1.00 90.00 124 SER A C 1
ATOM 1021 O O . SER A 1 124 ? 14.193 -8.945 11.873 1.00 90.00 124 SER A O 1
ATOM 1023 N N . ILE A 1 125 ? 13.127 -10.465 10.586 1.00 87.38 125 ILE A N 1
ATOM 1024 C CA . ILE A 1 125 ? 14.293 -11.130 10.001 1.00 87.38 125 ILE A CA 1
ATOM 1025 C C . ILE A 1 125 ? 14.359 -10.758 8.519 1.00 87.38 125 ILE A C 1
ATOM 1027 O O . ILE A 1 125 ? 13.358 -10.872 7.806 1.00 87.38 125 ILE A O 1
ATOM 1031 N N . ASP A 1 126 ? 15.521 -10.303 8.052 1.00 86.12 126 ASP A N 1
ATOM 1032 C CA . ASP A 1 126 ? 15.739 -10.056 6.628 1.00 86.12 126 ASP A CA 1
ATOM 1033 C C . ASP A 1 126 ? 15.836 -11.384 5.859 1.00 86.12 126 ASP A C 1
ATOM 1035 O O . ASP A 1 126 ? 16.476 -12.340 6.297 1.00 86.12 126 ASP A O 1
ATOM 1039 N N . TRP A 1 127 ? 15.244 -11.436 4.669 1.00 79.06 127 TRP A N 1
ATOM 1040 C CA . TRP A 1 127 ? 15.332 -12.601 3.793 1.00 79.06 127 TRP A CA 1
ATOM 1041 C C . TRP A 1 127 ? 16.766 -12.844 3.298 1.00 79.06 127 TRP A C 1
ATOM 1043 O O . TRP A 1 127 ? 17.101 -13.969 2.948 1.00 79.06 127 TRP A O 1
ATOM 1053 N N . THR A 1 128 ? 17.642 -11.831 3.321 1.00 82.00 128 THR A N 1
ATOM 1054 C CA . THR A 1 128 ? 19.065 -12.015 2.989 1.00 82.00 128 THR A CA 1
ATOM 1055 C C . THR A 1 128 ? 19.890 -12.630 4.123 1.00 82.00 128 THR A C 1
ATOM 1057 O O . THR A 1 128 ? 21.029 -13.018 3.896 1.00 82.00 128 THR A O 1
ATOM 1060 N N . GLU A 1 129 ? 19.367 -12.696 5.353 1.00 80.00 129 GLU A N 1
ATOM 1061 C CA . GLU A 1 129 ? 20.089 -13.281 6.500 1.00 80.00 129 GLU A CA 1
ATOM 1062 C C . GLU A 1 129 ? 20.020 -14.815 6.530 1.00 80.00 129 GLU A C 1
ATOM 1064 O O . GLU A 1 129 ? 20.795 -15.461 7.239 1.00 80.00 129 GLU A O 1
ATOM 1069 N N . ILE A 1 130 ? 19.097 -15.401 5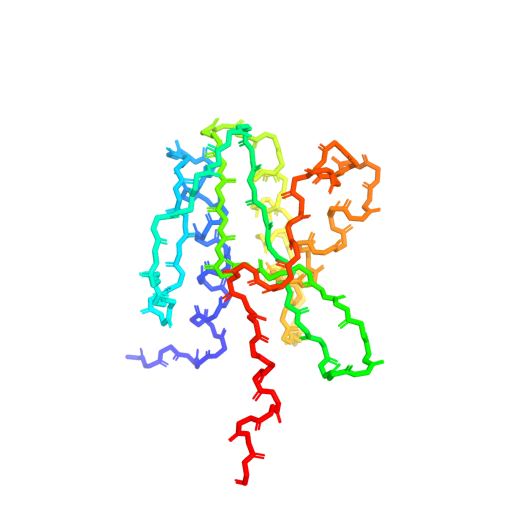.764 1.00 72.31 130 ILE A N 1
ATOM 1070 C CA . ILE A 1 130 ? 18.846 -16.848 5.728 1.00 72.31 130 ILE A CA 1
ATOM 1071 C C . ILE A 1 130 ? 19.489 -17.554 4.528 1.00 72.31 130 ILE A C 1
ATOM 1073 O O . ILE A 1 130 ? 19.597 -18.780 4.549 1.00 72.31 130 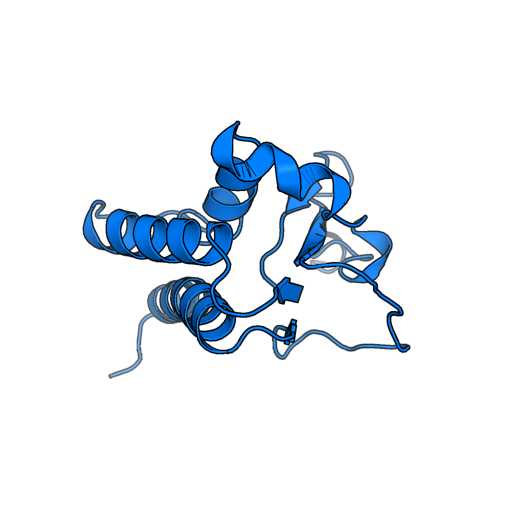ILE A O 1
ATOM 1077 N N . ASP A 1 131 ? 19.956 -16.806 3.524 1.00 62.97 131 ASP A N 1
ATOM 1078 C CA . ASP A 1 131 ? 20.737 -17.345 2.408 1.00 62.97 131 ASP A CA 1
ATOM 1079 C C . ASP A 1 131 ? 22.170 -17.636 2.892 1.00 62.97 131 ASP A C 1
ATOM 1081 O O . ASP A 1 131 ? 23.039 -16.761 2.914 1.00 62.97 131 ASP A O 1
ATOM 1085 N N . ARG A 1 132 ? 22.397 -18.877 3.341 1.00 54.69 132 ARG A N 1
ATOM 1086 C CA . ARG A 1 132 ? 23.730 -19.462 3.555 1.00 54.69 132 ARG A CA 1
ATOM 1087 C C . ARG A 1 132 ? 24.209 -20.210 2.321 1.00 54.69 132 ARG A C 1
ATOM 1089 O O . ARG A 1 132 ? 23.396 -20.969 1.749 1.00 54.69 132 ARG A O 1
#

Foldseek 3Di:
DPDPPVVVVLCVQLVLLVCCQAAFAKAAAPPFDQPDDDDDDDAKAWEWADPPVPPDIFTAPRIMGHHYNDPLSVVLNVVSVCVVPPDDPDDPQPSGGVSVRVCCPDPNNVVCPVRYDYCVNGHVDHPVVPPD

Mean predicted aligned error: 4.97 Å

Solvent-accessible surface area (backbone atoms only — not comparable to full-atom values): 7680 Å² total; per-residue (Å²): 134,84,73,53,82,66,57,57,52,54,47,51,39,39,48,51,26,48,48,30,18,72,66,20,49,76,50,64,44,92,87,66,79,80,92,63,91,79,93,80,89,77,61,50,40,37,29,27,28,56,52,49,103,83,66,54,69,45,39,42,76,51,45,36,35,31,46,49,70,34,70,65,33,46,49,51,24,55,52,21,53,50,57,65,72,73,53,87,86,78,62,91,37,65,53,33,33,49,41,51,34,54,43,40,75,32,83,93,20,48,90,46,57,93,28,56,39,63,22,75,78,85,31,68,67,45,78,71,76,72,71,124

Nearest PDB structures (foldseek):
  8ovt-assembly2_B  TM=8.250E-01  e=4.072E-04  Yersinia enterocolitica
  8ovs-assembly2_BBB  TM=7.477E-01  e=1.679E-03  Yersinia enterocolitica
  4mix-assembly2_B  TM=7.953E-01  e=1.819E-02  Photorhabdus asymbiotica subsp. asymbiotica ATCC 43949
  8xgq-assembly1_A  TM=6.876E-01  e=6.491E-03  Legionella pneumophila subsp. pneumophila
  8xgq-assembly1_B  TM=4.326E-01  e=2.206E-02  Legionella pneumophila subsp. pneumophila